Protein AF-V4KBK7-F1 (afdb_monomer_lite)

Sequence (128 aa):
MAEARELALSSRFVKVRSGKLEVWVYLGPREDHLLVAAGHPKEMGKAAEEPVYCSCEAFQLRFISEERSLACKHVHALRLVLRGLATHTEVELKDPGQLAEIINEVIDIGRSVTLRKVLSGLVNDSPS

Structure (mmCIF, N/CA/C/O backbone):
data_AF-V4KBK7-F1
#
_entry.id   AF-V4KBK7-F1
#
loop_
_atom_site.group_PDB
_atom_site.id
_atom_site.type_symbol
_atom_site.label_atom_id
_atom_site.label_alt_id
_atom_site.label_comp_id
_atom_site.label_asym_id
_atom_site.label_entity_id
_atom_site.label_seq_id
_atom_site.pdbx_PDB_ins_code
_atom_site.Cartn_x
_atom_site.Cartn_y
_atom_site.Cartn_z
_atom_site.occupancy
_atom_site.B_iso_or_equiv
_atom_site.auth_seq_id
_atom_site.auth_comp_id
_atom_site.auth_asym_id
_atom_site.auth_atom_id
_atom_site.pdbx_PDB_model_num
ATOM 1 N N . MET A 1 1 ? 1.012 0.335 -19.488 1.00 62.12 1 MET A N 1
ATOM 2 C CA . MET A 1 1 ? 0.272 1.599 -19.241 1.00 62.12 1 MET A CA 1
ATOM 3 C C . MET A 1 1 ? -1.234 1.386 -19.113 1.00 62.12 1 MET A C 1
ATOM 5 O O . MET A 1 1 ? -1.788 1.891 -18.147 1.00 62.12 1 MET A O 1
ATOM 9 N N . ALA A 1 2 ? -1.887 0.633 -20.010 1.00 81.69 2 ALA A N 1
ATOM 10 C CA . ALA A 1 2 ? -3.326 0.338 -19.908 1.00 81.69 2 ALA A CA 1
ATOM 11 C C . ALA A 1 2 ? -3.716 -0.312 -18.563 1.00 81.69 2 ALA A C 1
ATOM 13 O O . ALA A 1 2 ? -4.575 0.215 -17.867 1.00 81.69 2 ALA A O 1
ATOM 14 N N . GLU A 1 3 ? -2.992 -1.353 -18.138 1.00 86.56 3 GLU A N 1
ATOM 15 C CA . GLU A 1 3 ? -3.241 -2.025 -16.851 1.00 86.56 3 GLU A CA 1
ATOM 16 C C . GLU A 1 3 ? -3.106 -1.091 -15.641 1.00 86.56 3 GLU A C 1
ATOM 18 O O . GLU A 1 3 ? -3.942 -1.098 -14.750 1.00 86.56 3 GLU A O 1
ATOM 23 N N . ALA A 1 4 ? -2.077 -0.239 -15.596 1.00 86.75 4 ALA A N 1
ATOM 24 C CA . ALA A 1 4 ? -1.892 0.693 -14.479 1.00 86.75 4 ALA A CA 1
ATOM 25 C C . ALA A 1 4 ? -3.053 1.696 -14.367 1.00 86.75 4 ALA A C 1
ATOM 27 O O . ALA A 1 4 ? -3.444 2.075 -13.266 1.00 86.75 4 ALA A O 1
ATOM 28 N N . ARG A 1 5 ? -3.623 2.108 -15.506 1.00 90.12 5 ARG A N 1
ATOM 29 C CA . ARG A 1 5 ? -4.799 2.978 -15.535 1.00 90.12 5 ARG A CA 1
ATOM 30 C C . ARG A 1 5 ? -6.040 2.255 -15.019 1.00 90.12 5 ARG A C 1
ATOM 32 O O . ARG A 1 5 ? -6.768 2.827 -14.219 1.00 90.12 5 ARG A O 1
ATOM 39 N N . GLU A 1 6 ? -6.258 1.014 -15.439 1.00 92.19 6 GLU A N 1
ATOM 40 C CA . GLU A 1 6 ? -7.350 0.179 -14.929 1.00 92.19 6 GLU A CA 1
ATOM 41 C C . GLU A 1 6 ? -7.235 -0.027 -13.413 1.00 92.19 6 GLU A C 1
ATOM 43 O O . GLU A 1 6 ? -8.198 0.175 -12.677 1.00 92.19 6 GLU A O 1
ATOM 48 N N . LEU A 1 7 ? -6.027 -0.330 -12.929 1.00 93.19 7 LEU A N 1
ATOM 49 C CA . LEU A 1 7 ? -5.747 -0.464 -11.502 1.00 93.19 7 LEU A CA 1
ATOM 50 C C . LEU A 1 7 ? -6.052 0.827 -10.738 1.00 93.19 7 LEU A C 1
ATOM 52 O O . LEU A 1 7 ? -6.692 0.764 -9.690 1.00 93.19 7 LEU A O 1
ATOM 56 N N . ALA A 1 8 ? -5.626 1.986 -11.244 1.00 92.19 8 ALA A N 1
ATOM 57 C CA . ALA A 1 8 ? -5.908 3.271 -10.606 1.00 92.19 8 ALA A CA 1
ATOM 58 C C . ALA A 1 8 ? -7.420 3.524 -10.494 1.00 92.19 8 ALA A C 1
ATOM 60 O O . ALA A 1 8 ? -7.904 3.915 -9.439 1.00 92.19 8 ALA A O 1
ATOM 61 N N . LEU A 1 9 ? -8.176 3.222 -11.553 1.00 92.75 9 LEU A N 1
ATOM 62 C CA . LEU A 1 9 ? -9.627 3.422 -11.609 1.00 92.75 9 LEU A CA 1
ATOM 63 C C . LEU A 1 9 ? -10.438 2.389 -10.811 1.00 92.75 9 LEU A C 1
ATOM 65 O O . LEU A 1 9 ? -11.649 2.536 -10.688 1.00 92.75 9 LEU A O 1
ATOM 69 N N . SER A 1 10 ? -9.799 1.359 -10.253 1.00 91.19 10 SER A N 1
ATOM 70 C CA . SER A 1 10 ? -10.492 0.316 -9.486 1.00 91.19 10 SER A CA 1
ATOM 71 C C . SER A 1 10 ? -10.952 0.751 -8.088 1.00 91.19 10 SER A C 1
ATOM 73 O O . SER A 1 10 ? -11.600 -0.040 -7.405 1.00 91.19 10 SER A O 1
ATOM 75 N N . SER A 1 11 ? -10.584 1.959 -7.637 1.00 87.19 11 SER A N 1
ATOM 76 C CA . SER A 1 11 ? -10.853 2.487 -6.285 1.00 87.19 11 SER A CA 1
ATOM 77 C C . SER A 1 11 ? -10.380 1.566 -5.147 1.00 87.19 11 SER A C 1
ATOM 79 O O . SER A 1 11 ? -10.917 1.583 -4.046 1.00 87.19 11 SER A O 1
ATOM 81 N N . ARG A 1 12 ? -9.353 0.745 -5.408 1.00 95.38 12 ARG A N 1
ATOM 82 C CA . ARG A 1 12 ? -8.759 -0.202 -4.444 1.00 95.38 12 ARG A CA 1
ATOM 83 C C . ARG A 1 12 ? -7.538 0.345 -3.717 1.00 95.38 12 ARG A C 1
ATOM 85 O O . ARG A 1 12 ? -6.942 -0.368 -2.917 1.00 95.38 12 ARG A O 1
ATOM 92 N N . PHE A 1 13 ? -7.138 1.574 -4.020 1.00 97.62 13 PHE A N 1
ATOM 93 C CA . PHE A 1 13 ? -6.092 2.258 -3.277 1.00 97.62 13 PHE A CA 1
ATOM 94 C C . PHE A 1 13 ? -6.687 2.861 -2.011 1.00 97.62 13 PHE A C 1
ATOM 96 O O . PHE A 1 13 ? -7.676 3.594 -2.066 1.00 97.62 13 PHE A O 1
ATOM 103 N N . VAL A 1 14 ? -6.068 2.541 -0.882 1.00 98.06 14 VAL A N 1
ATOM 104 C CA . VAL A 1 14 ? -6.447 3.037 0.434 1.00 98.06 14 VAL A CA 1
ATOM 105 C C . VAL A 1 14 ? -5.237 3.709 1.061 1.00 98.06 14 VAL A C 1
ATOM 107 O O . VAL A 1 14 ? -4.188 3.085 1.215 1.00 98.06 14 VAL A O 1
ATOM 110 N N . LYS A 1 15 ? -5.376 4.983 1.414 1.00 97.50 15 LYS A N 1
ATOM 111 C CA . LYS A 1 15 ? -4.391 5.726 2.199 1.00 97.50 15 LYS A CA 1
ATOM 112 C C . LYS A 1 15 ? -4.703 5.481 3.670 1.00 97.50 15 LYS A C 1
ATOM 114 O O . LYS A 1 15 ? -5.754 5.897 4.152 1.00 97.50 15 LYS A O 1
ATOM 119 N N . VAL A 1 16 ? -3.822 4.769 4.363 1.00 97.81 16 VAL A N 1
ATOM 120 C CA . VAL A 1 16 ? -3.980 4.439 5.781 1.00 97.81 16 VAL A CA 1
ATOM 121 C C . VAL A 1 16 ? -3.026 5.307 6.585 1.00 97.81 16 VAL A C 1
ATOM 123 O O . VAL A 1 16 ? -1.815 5.299 6.356 1.00 97.81 16 VAL A O 1
ATOM 126 N N . ARG A 1 17 ? -3.576 6.066 7.525 1.00 96.62 17 ARG A N 1
ATOM 127 C CA . ARG A 1 17 ? -2.839 7.007 8.362 1.00 96.62 17 ARG A CA 1
ATOM 128 C C . ARG A 1 17 ? -3.003 6.654 9.827 1.00 96.62 17 ARG A C 1
ATOM 130 O O . ARG A 1 17 ? -4.041 6.145 10.237 1.00 96.62 17 ARG A O 1
ATOM 137 N N . SER A 1 18 ? -1.972 6.928 10.611 1.00 95.31 18 SER A N 1
ATOM 138 C CA . SER A 1 18 ? -2.078 6.968 12.066 1.00 95.31 18 SER A CA 1
ATOM 139 C C . SER A 1 18 ? -1.159 8.058 12.596 1.00 95.31 18 SER A C 1
ATOM 141 O O . SER A 1 18 ? 0.067 7.908 12.673 1.00 95.31 18 SER A O 1
ATOM 143 N N . GLY A 1 19 ? -1.748 9.218 12.879 1.00 90.94 19 GLY A N 1
ATOM 144 C CA . GLY A 1 19 ? -1.005 10.408 13.270 1.00 90.94 19 GLY A CA 1
ATOM 145 C C . GLY A 1 19 ? -0.071 10.885 12.152 1.00 90.94 19 GLY A C 1
ATOM 146 O O . GLY A 1 19 ? -0.514 11.405 11.129 1.00 90.94 19 GLY A O 1
ATOM 147 N N . LYS A 1 20 ? 1.246 10.745 12.357 1.00 88.69 20 LYS A N 1
ATOM 148 C CA . LYS A 1 20 ? 2.269 11.138 11.364 1.00 88.69 20 LYS A CA 1
ATOM 149 C C . LYS A 1 20 ? 2.689 10.000 10.432 1.00 88.69 20 LYS A C 1
ATOM 151 O O . LYS A 1 20 ? 3.438 10.251 9.493 1.00 88.69 20 LYS A O 1
ATOM 156 N N . LEU A 1 21 ? 2.266 8.771 10.718 1.00 90.12 21 LEU A N 1
ATOM 157 C CA . LEU A 1 21 ? 2.576 7.612 9.893 1.00 90.12 21 LEU A CA 1
ATOM 158 C C . LEU A 1 21 ? 1.545 7.489 8.780 1.00 90.12 21 LEU A C 1
ATOM 160 O O . LEU A 1 21 ? 0.350 7.685 9.003 1.00 90.12 21 LEU A O 1
ATOM 164 N N . GLU A 1 22 ? 2.022 7.142 7.594 1.00 93.56 22 GLU A N 1
ATOM 165 C CA . GLU A 1 22 ? 1.200 6.950 6.413 1.00 93.56 22 GLU A CA 1
ATOM 166 C C . GLU A 1 22 ? 1.737 5.774 5.602 1.00 93.56 22 GLU A C 1
ATOM 168 O O . GLU A 1 22 ? 2.941 5.661 5.369 1.00 93.56 22 GLU A O 1
ATOM 173 N N . VAL A 1 23 ? 0.827 4.921 5.141 1.00 96.31 23 VAL A N 1
ATOM 174 C CA . VAL A 1 23 ? 1.110 3.895 4.142 1.00 96.31 23 VAL A CA 1
ATOM 175 C C . VAL A 1 23 ? -0.044 3.829 3.154 1.00 96.31 23 VAL A C 1
ATOM 177 O O . VAL A 1 23 ? -1.204 4.071 3.492 1.00 96.31 23 VAL A O 1
ATOM 180 N N . TRP A 1 24 ? 0.269 3.473 1.918 1.00 98.06 24 TRP A N 1
ATOM 181 C CA . TRP A 1 24 ? -0.735 3.176 0.912 1.00 98.06 24 TRP A CA 1
ATOM 182 C C . TRP A 1 24 ? -0.906 1.668 0.801 1.00 98.06 24 TRP A C 1
ATOM 184 O O . TRP A 1 24 ? 0.071 0.924 0.780 1.00 98.06 24 TRP A O 1
ATOM 194 N N . VAL A 1 25 ? -2.147 1.211 0.687 1.00 98.25 25 VAL A N 1
ATOM 195 C CA . VAL A 1 25 ? -2.469 -0.195 0.456 1.00 98.25 25 VAL A CA 1
ATOM 196 C C . VAL A 1 25 ? -3.279 -0.306 -0.824 1.00 98.25 25 VAL A C 1
ATOM 198 O O . VAL A 1 25 ? -4.324 0.325 -0.965 1.00 98.25 25 VAL A O 1
ATOM 201 N N . TYR A 1 26 ? -2.805 -1.112 -1.768 1.00 98.12 26 TYR A N 1
ATOM 202 C CA . TYR A 1 26 ? -3.629 -1.572 -2.877 1.00 98.12 26 TYR A CA 1
ATOM 203 C C . TYR A 1 26 ? -4.323 -2.872 -2.470 1.00 98.12 26 TYR A C 1
ATOM 205 O O . TYR A 1 26 ? -3.659 -3.883 -2.249 1.00 98.12 26 TYR A O 1
ATOM 213 N N . LEU A 1 27 ? -5.653 -2.846 -2.388 1.00 97.31 27 LEU A N 1
ATOM 214 C CA . LEU A 1 27 ? -6.477 -4.011 -2.077 1.00 97.31 27 LEU A CA 1
ATOM 215 C C . LEU A 1 27 ? -6.659 -4.888 -3.315 1.00 97.31 27 LEU A C 1
ATOM 217 O O . LEU A 1 27 ? -7.626 -4.741 -4.072 1.00 97.31 27 LEU A O 1
ATOM 221 N N . GLY A 1 28 ? -5.727 -5.801 -3.555 1.00 94.31 28 GLY A N 1
ATOM 222 C CA . GLY A 1 28 ? -5.792 -6.659 -4.725 1.00 94.31 28 GLY A CA 1
ATOM 223 C C . GLY A 1 28 ? -6.858 -7.757 -4.610 1.00 94.31 28 GLY A C 1
ATOM 224 O O . GLY A 1 28 ? -7.431 -8.017 -3.548 1.00 94.31 28 GLY A O 1
ATOM 225 N N . PRO A 1 29 ? -7.186 -8.405 -5.742 1.00 90.62 29 PRO A N 1
ATOM 226 C CA . PRO A 1 29 ? -8.152 -9.501 -5.768 1.00 90.62 29 PRO A CA 1
ATOM 227 C C . PRO A 1 29 ? -7.611 -10.793 -5.135 1.00 90.62 29 PRO A C 1
ATOM 229 O O . PRO A 1 29 ? -8.401 -11.622 -4.691 1.00 90.62 29 PRO A O 1
ATOM 232 N N . ARG A 1 30 ? -6.285 -10.973 -5.126 1.00 91.12 30 ARG A N 1
ATOM 233 C CA . ARG A 1 30 ? -5.600 -12.157 -4.584 1.00 91.12 30 ARG A CA 1
ATOM 234 C C . ARG A 1 30 ? -4.735 -11.790 -3.386 1.00 91.12 30 ARG A C 1
ATOM 236 O O . ARG A 1 30 ? -4.913 -12.373 -2.325 1.00 91.12 30 ARG A O 1
ATOM 243 N N . GLU A 1 31 ? -3.891 -10.781 -3.567 1.00 95.50 31 GLU A N 1
ATOM 244 C CA . GLU A 1 31 ? -2.973 -10.265 -2.556 1.00 95.50 31 GLU A CA 1
ATOM 245 C C . GLU A 1 31 ? -3.114 -8.750 -2.458 1.00 95.50 31 GLU A C 1
ATOM 247 O O . GLU A 1 31 ? -3.365 -8.076 -3.460 1.00 95.50 31 GLU A O 1
ATOM 252 N N . ASP A 1 32 ? -2.952 -8.226 -1.253 1.00 97.94 32 ASP A N 1
ATOM 253 C CA . ASP A 1 32 ? -2.824 -6.802 -1.004 1.00 97.94 32 ASP A CA 1
ATOM 254 C C . ASP A 1 32 ? -1.349 -6.393 -1.163 1.00 97.94 32 ASP A C 1
ATOM 256 O O . ASP A 1 32 ? -0.429 -7.202 -1.020 1.00 97.94 32 ASP A O 1
ATOM 260 N N . HIS A 1 33 ? -1.100 -5.123 -1.478 1.00 98.06 33 HIS A N 1
ATOM 261 C CA . HIS A 1 33 ? 0.261 -4.615 -1.643 1.00 98.06 33 HIS A CA 1
ATOM 262 C C . HIS A 1 33 ? 0.453 -3.315 -0.877 1.00 98.06 33 HIS A C 1
ATOM 264 O O . HIS A 1 33 ? -0.338 -2.384 -1.031 1.00 98.06 33 HIS A O 1
ATOM 270 N N . LEU A 1 34 ? 1.534 -3.240 -0.101 1.00 98.12 34 LEU A N 1
ATOM 271 C CA . LEU A 1 34 ? 1.971 -2.011 0.547 1.00 98.12 34 LEU A CA 1
ATOM 272 C C . LEU A 1 34 ? 2.699 -1.140 -0.467 1.00 98.12 34 LEU A C 1
ATOM 274 O O . LEU A 1 34 ? 3.501 -1.628 -1.267 1.00 98.12 34 LEU A O 1
ATOM 278 N N . LEU A 1 35 ? 2.444 0.157 -0.410 1.00 97.44 35 LEU A N 1
ATOM 279 C CA . LEU A 1 35 ? 3.159 1.175 -1.153 1.00 97.44 35 LEU A CA 1
ATOM 280 C C . LEU A 1 35 ? 3.557 2.301 -0.204 1.00 97.44 35 LEU A C 1
ATOM 282 O O . LEU A 1 35 ? 2.824 2.651 0.720 1.00 97.44 35 LEU A O 1
ATOM 286 N N . VAL A 1 36 ? 4.717 2.890 -0.469 1.00 95.12 36 VAL A N 1
ATOM 287 C CA . VAL A 1 36 ? 5.181 4.088 0.235 1.00 95.12 36 VAL A CA 1
ATOM 288 C C . VAL A 1 36 ? 5.335 5.195 -0.789 1.00 95.12 36 VAL A C 1
ATOM 290 O O . VAL A 1 36 ? 5.955 4.994 -1.838 1.00 95.12 36 VAL A O 1
ATOM 293 N N . ALA A 1 37 ? 4.766 6.354 -0.477 1.00 92.06 37 ALA A N 1
ATOM 294 C CA . ALA A 1 37 ? 4.986 7.585 -1.211 1.00 92.06 37 ALA A CA 1
ATOM 295 C C . ALA A 1 37 ? 5.890 8.504 -0.386 1.00 92.06 37 ALA A C 1
ATOM 297 O O . ALA A 1 37 ? 5.785 8.554 0.837 1.00 92.06 37 ALA A O 1
ATOM 298 N N . ALA A 1 38 ? 6.805 9.199 -1.052 1.00 86.50 38 ALA A N 1
ATOM 299 C CA . ALA A 1 38 ? 7.686 10.167 -0.419 1.00 86.50 38 ALA A CA 1
ATOM 300 C C . ALA A 1 38 ? 7.640 11.485 -1.192 1.00 86.50 38 ALA A C 1
ATOM 302 O O . ALA A 1 38 ? 7.536 11.502 -2.420 1.00 86.50 38 ALA A O 1
ATOM 303 N N . GLY A 1 39 ? 7.721 12.601 -0.469 1.00 77.00 39 GLY A N 1
ATOM 304 C CA . GLY A 1 39 ? 7.847 13.917 -1.086 1.00 77.00 39 GLY A CA 1
ATOM 305 C C . GLY A 1 39 ? 9.220 14.083 -1.736 1.00 77.00 39 GLY A C 1
ATOM 306 O O . GLY A 1 39 ? 10.245 13.786 -1.119 1.00 77.00 39 GLY A O 1
ATOM 307 N N . HIS A 1 40 ? 9.260 14.591 -2.968 1.00 59.19 40 HIS A N 1
ATOM 308 C CA . HIS A 1 40 ? 10.523 14.992 -3.582 1.00 59.19 40 HIS A CA 1
ATOM 309 C C . HIS A 1 40 ? 11.028 16.319 -2.979 1.00 59.19 40 HIS A C 1
ATOM 311 O O . HIS A 1 40 ? 10.288 17.303 -2.973 1.00 59.19 40 HIS A O 1
ATOM 317 N N . PRO A 1 41 ? 12.302 16.412 -2.542 1.00 53.00 41 PRO A N 1
ATOM 318 C CA . PRO A 1 41 ? 12.868 17.646 -1.981 1.00 53.00 41 PRO A CA 1
ATOM 319 C C . PRO A 1 41 ? 13.043 18.812 -2.970 1.00 53.00 41 PRO A C 1
ATOM 321 O O . PRO A 1 41 ? 13.477 19.888 -2.564 1.00 53.00 41 PRO A O 1
ATOM 324 N N . LYS A 1 42 ? 12.782 18.625 -4.268 1.00 51.06 42 LYS A N 1
ATOM 325 C CA . LYS A 1 42 ? 13.049 19.629 -5.306 1.00 51.06 42 LYS A CA 1
ATOM 326 C C . LYS A 1 42 ? 11.811 19.872 -6.157 1.00 51.06 42 LYS A C 1
ATOM 328 O O . LYS A 1 42 ? 11.592 19.169 -7.130 1.00 51.06 42 LYS A O 1
ATOM 333 N N . GLU A 1 43 ? 11.022 20.861 -5.759 1.00 45.28 43 GLU A N 1
ATOM 334 C CA . GLU A 1 43 ? 10.771 22.082 -6.536 1.00 45.28 43 GLU A CA 1
ATOM 335 C C . GLU A 1 43 ? 9.765 22.959 -5.776 1.00 45.28 43 GLU A C 1
ATOM 337 O O . GLU A 1 43 ? 8.725 22.503 -5.298 1.00 45.28 43 GLU A O 1
ATOM 342 N N . MET A 1 44 ? 10.124 24.234 -5.610 1.00 43.88 44 MET A N 1
ATOM 343 C CA . MET A 1 44 ? 9.272 25.271 -5.032 1.00 43.88 44 MET A CA 1
ATOM 344 C C . MET A 1 44 ? 7.941 25.315 -5.793 1.00 43.88 44 MET A C 1
ATOM 346 O O . MET A 1 44 ? 7.897 25.751 -6.938 1.00 43.88 44 MET A O 1
ATOM 350 N N . GLY A 1 45 ? 6.855 24.874 -5.155 1.00 48.47 45 GLY A N 1
ATOM 351 C CA . GLY A 1 45 ? 5.500 25.093 -5.667 1.00 48.47 45 GLY A CA 1
ATOM 352 C C . GLY A 1 45 ? 4.460 24.098 -5.168 1.00 48.47 45 GLY A C 1
ATOM 353 O O . GLY A 1 45 ? 3.409 24.520 -4.698 1.00 48.47 45 GLY A O 1
ATOM 354 N N . LYS A 1 46 ? 4.751 22.794 -5.215 1.00 46.34 46 LYS A N 1
ATOM 355 C CA . LYS A 1 46 ? 3.940 21.712 -4.629 1.00 46.34 46 LYS A CA 1
ATOM 356 C C . LYS A 1 46 ? 4.861 20.520 -4.396 1.00 46.34 46 LYS A C 1
ATOM 358 O O . LYS A 1 46 ? 5.403 19.994 -5.361 1.00 46.34 46 LYS A O 1
ATOM 363 N N . ALA A 1 47 ? 5.033 20.081 -3.151 1.00 52.28 47 ALA A N 1
ATOM 364 C CA . ALA A 1 47 ? 5.652 18.786 -2.890 1.00 52.28 47 ALA A CA 1
ATOM 365 C C . ALA A 1 47 ? 4.726 17.706 -3.473 1.00 52.28 47 ALA A C 1
ATOM 367 O O . ALA A 1 47 ? 3.729 17.343 -2.856 1.00 52.28 47 ALA A O 1
ATOM 368 N N . ALA A 1 48 ? 4.990 17.273 -4.705 1.00 68.12 48 ALA A N 1
ATOM 369 C CA . ALA A 1 48 ? 4.297 16.138 -5.287 1.00 68.12 48 ALA A CA 1
ATOM 370 C C . ALA A 1 48 ? 4.876 14.880 -4.634 1.00 68.12 48 ALA A C 1
ATOM 372 O O . ALA A 1 48 ? 6.065 14.585 -4.780 1.00 68.12 48 ALA A O 1
ATOM 373 N N . GLU A 1 49 ? 4.054 14.188 -3.851 1.00 85.00 49 GLU A N 1
ATOM 374 C CA . GLU A 1 49 ? 4.368 12.840 -3.393 1.00 85.00 49 GLU A CA 1
ATOM 375 C C . GLU A 1 49 ? 4.548 11.934 -4.616 1.00 85.00 49 GLU A C 1
ATOM 377 O O . GLU A 1 49 ? 3.743 11.960 -5.550 1.00 85.00 49 GLU A O 1
ATOM 382 N N . GLU A 1 50 ? 5.602 11.125 -4.615 1.00 89.94 50 GLU A N 1
ATOM 383 C CA . GLU A 1 50 ? 5.832 10.102 -5.632 1.00 89.94 50 GLU A CA 1
ATOM 384 C C . GLU A 1 50 ? 5.972 8.734 -4.952 1.00 89.94 50 GLU A C 1
ATOM 386 O O . GLU A 1 50 ? 6.605 8.631 -3.896 1.00 89.94 50 GLU A O 1
ATOM 391 N N . PRO A 1 51 ? 5.406 7.655 -5.524 1.00 92.44 51 PRO A N 1
ATOM 392 C CA . PRO A 1 51 ? 5.584 6.316 -4.985 1.00 92.44 51 PRO A CA 1
ATOM 393 C C . PRO A 1 51 ? 7.034 5.873 -5.159 1.00 92.44 51 PRO A C 1
ATOM 395 O O . PRO A 1 51 ? 7.543 5.806 -6.282 1.00 92.44 51 PRO A O 1
ATOM 398 N N . VAL A 1 52 ? 7.676 5.539 -4.045 1.00 92.06 52 VAL A N 1
ATOM 399 C CA . VAL A 1 52 ? 9.083 5.122 -3.988 1.00 92.06 52 VAL A CA 1
ATOM 400 C C . VAL A 1 52 ? 9.246 3.631 -3.717 1.00 92.06 52 VAL A C 1
ATOM 402 O O . VAL A 1 52 ? 10.328 3.091 -3.918 1.00 92.06 52 VAL A O 1
ATOM 405 N N . TYR A 1 53 ? 8.181 2.953 -3.285 1.00 95.06 53 TYR A N 1
ATOM 406 C CA . TYR A 1 53 ? 8.214 1.535 -2.944 1.00 95.06 53 TYR A CA 1
ATOM 407 C C . TYR A 1 53 ? 6.881 0.846 -3.235 1.00 95.06 53 TYR A C 1
ATOM 409 O O . TYR A 1 53 ? 5.812 1.448 -3.094 1.00 95.06 53 TYR A O 1
ATOM 417 N N . CYS A 1 54 ? 6.951 -0.439 -3.586 1.00 96.81 54 CYS A N 1
ATOM 418 C CA . CYS A 1 54 ? 5.820 -1.358 -3.550 1.00 96.81 54 CYS A CA 1
ATOM 419 C C . CYS A 1 54 ? 6.274 -2.753 -3.098 1.00 96.81 54 CYS A C 1
ATOM 421 O O . CYS A 1 54 ? 7.306 -3.243 -3.553 1.00 96.81 54 CYS A O 1
ATOM 423 N N . SER A 1 55 ? 5.483 -3.421 -2.257 1.00 96.94 55 SER A N 1
ATOM 424 C CA . SER A 1 55 ? 5.801 -4.764 -1.756 1.00 96.94 55 SER A CA 1
ATOM 425 C C . SER A 1 55 ? 5.599 -5.886 -2.779 1.00 96.94 55 SER A C 1
ATOM 427 O O . SER A 1 55 ? 5.991 -7.016 -2.517 1.00 96.94 55 SER A O 1
ATOM 429 N N . CYS A 1 56 ? 5.010 -5.615 -3.951 1.00 96.19 56 CYS A N 1
ATOM 430 C CA . CYS A 1 56 ? 4.773 -6.665 -4.943 1.00 96.19 56 CYS A CA 1
ATOM 431 C C . CYS A 1 56 ? 6.091 -7.241 -5.489 1.00 96.19 56 CYS A C 1
ATOM 433 O O . CYS A 1 56 ? 7.049 -6.497 -5.723 1.00 96.19 56 CYS A O 1
ATOM 435 N N . GLU A 1 57 ? 6.095 -8.537 -5.797 1.00 94.00 57 GLU A N 1
ATOM 436 C CA . GLU A 1 57 ? 7.259 -9.278 -6.301 1.00 94.00 57 GLU A CA 1
ATOM 437 C C . GLU A 1 57 ? 7.961 -8.573 -7.472 1.00 94.00 57 GLU A C 1
ATOM 439 O O . GLU A 1 57 ? 9.174 -8.381 -7.456 1.00 94.00 57 GLU A O 1
ATOM 444 N N . ALA A 1 58 ? 7.196 -8.088 -8.455 1.00 93.62 58 ALA A N 1
ATOM 445 C CA . ALA A 1 58 ? 7.750 -7.403 -9.623 1.00 93.62 58 ALA A CA 1
ATOM 446 C C . ALA A 1 58 ? 8.557 -6.141 -9.268 1.00 93.62 58 ALA A C 1
ATOM 448 O O . ALA A 1 58 ? 9.478 -5.784 -9.994 1.00 93.62 58 ALA A O 1
ATOM 449 N N . PHE A 1 59 ? 8.209 -5.443 -8.183 1.00 95.31 59 PHE A N 1
ATOM 450 C CA . PHE A 1 59 ? 9.001 -4.315 -7.692 1.00 95.31 59 PHE A CA 1
ATOM 451 C C . PHE A 1 59 ? 10.234 -4.810 -6.929 1.00 95.31 59 PHE A C 1
ATOM 453 O O . PHE A 1 59 ? 11.330 -4.314 -7.171 1.00 95.31 59 PHE A O 1
ATOM 460 N N . GLN A 1 60 ? 10.064 -5.808 -6.054 1.00 93.25 60 GLN A N 1
ATOM 461 C CA . GLN A 1 60 ? 11.152 -6.377 -5.251 1.00 93.25 60 GLN A CA 1
ATOM 462 C C . GLN A 1 60 ? 12.273 -6.953 -6.124 1.00 93.25 60 GLN A C 1
ATOM 464 O O . GLN A 1 60 ? 13.441 -6.665 -5.884 1.00 93.25 60 GLN A O 1
ATOM 469 N N . LEU A 1 61 ? 11.935 -7.689 -7.187 1.00 92.81 61 LEU A N 1
ATOM 470 C CA . LEU A 1 61 ? 12.920 -8.244 -8.119 1.00 92.81 61 LEU A CA 1
ATOM 471 C C . LEU A 1 61 ? 13.749 -7.151 -8.799 1.00 92.81 61 LEU A C 1
ATOM 473 O O . LEU A 1 61 ? 14.970 -7.268 -8.871 1.00 92.81 61 LEU A O 1
ATOM 477 N N . ARG A 1 62 ? 13.109 -6.065 -9.250 1.00 93.00 62 ARG A N 1
ATOM 478 C CA . ARG A 1 62 ? 13.805 -4.917 -9.858 1.00 93.00 62 ARG A CA 1
ATOM 479 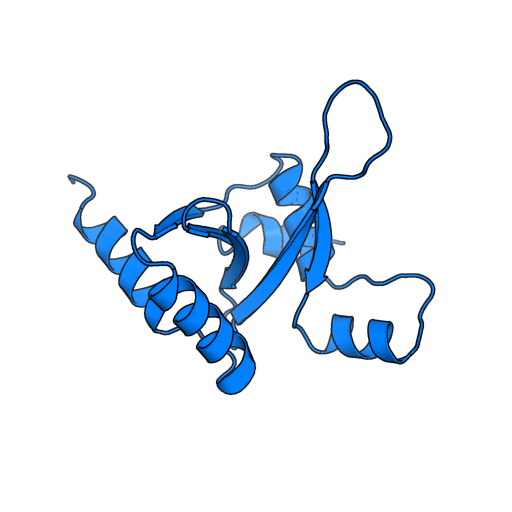C C . ARG A 1 62 ? 14.684 -4.182 -8.852 1.00 93.00 62 ARG A C 1
ATOM 481 O O . ARG A 1 62 ? 15.770 -3.744 -9.210 1.00 93.00 62 ARG A O 1
ATOM 488 N N . PHE A 1 63 ? 14.214 -4.067 -7.609 1.00 89.44 63 PHE A N 1
ATOM 489 C CA . PHE A 1 63 ? 14.963 -3.465 -6.508 1.00 89.44 63 PHE A CA 1
ATOM 490 C C . PHE A 1 63 ? 16.234 -4.253 -6.191 1.00 89.44 63 PHE A C 1
ATOM 492 O O . PHE A 1 63 ? 17.316 -3.679 -6.171 1.00 89.44 63 PHE A O 1
ATOM 499 N N . ILE A 1 64 ? 16.110 -5.570 -6.021 1.00 90.00 64 ILE A N 1
ATOM 500 C 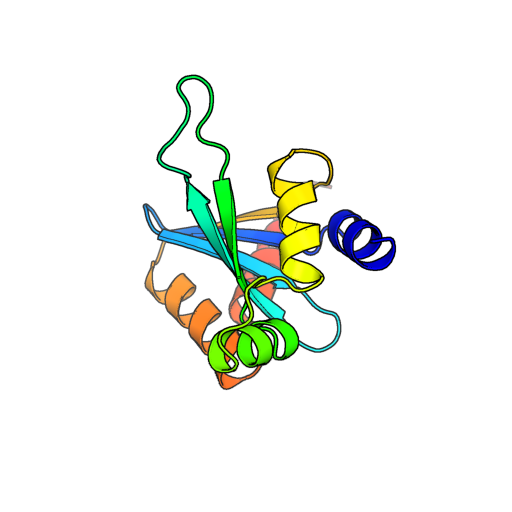CA . ILE A 1 64 ? 17.237 -6.467 -5.732 1.00 90.00 64 ILE A CA 1
ATOM 501 C C . ILE A 1 64 ? 18.204 -6.551 -6.919 1.00 90.00 64 ILE A C 1
ATOM 503 O O . ILE A 1 64 ? 19.409 -6.653 -6.722 1.00 90.00 64 ILE A O 1
ATOM 507 N N . SER A 1 65 ? 17.690 -6.477 -8.148 1.00 90.38 65 SER A N 1
ATOM 508 C CA . SER A 1 65 ? 18.508 -6.511 -9.369 1.00 90.38 65 SER A CA 1
ATOM 509 C C . SER A 1 65 ? 19.170 -5.169 -9.702 1.00 90.38 65 SER A C 1
ATOM 511 O O . SER A 1 65 ? 19.739 -5.035 -10.783 1.00 90.38 65 SER A O 1
ATOM 513 N N . GLU A 1 66 ? 19.057 -4.171 -8.817 1.00 86.69 66 GLU A N 1
ATOM 514 C CA . GLU A 1 66 ? 19.587 -2.814 -9.002 1.00 86.69 66 GLU A CA 1
ATOM 515 C C . GLU A 1 66 ? 19.196 -2.200 -10.357 1.00 86.69 66 GLU A C 1
ATOM 517 O O . GLU A 1 66 ? 19.961 -1.473 -11.000 1.00 86.69 66 GLU A O 1
ATOM 522 N N . GLU A 1 67 ? 17.978 -2.495 -10.824 1.00 85.31 67 GLU A N 1
ATOM 523 C CA . GLU A 1 67 ? 17.515 -1.945 -12.086 1.00 85.31 67 GLU A CA 1
ATOM 524 C C . GLU A 1 67 ? 17.454 -0.420 -12.007 1.00 85.31 67 GLU A C 1
ATOM 526 O O . GLU A 1 67 ? 16.948 0.175 -11.053 1.00 85.31 67 GLU A O 1
ATOM 531 N N . ARG A 1 68 ? 17.870 0.233 -13.096 1.00 76.94 68 ARG A N 1
ATOM 532 C CA . ARG A 1 68 ? 17.821 1.695 -13.224 1.00 76.94 68 ARG A CA 1
ATOM 533 C C . ARG A 1 68 ? 16.410 2.271 -13.020 1.00 76.94 68 ARG A C 1
ATOM 535 O O . ARG A 1 68 ? 16.277 3.456 -12.720 1.00 76.94 68 ARG A O 1
ATOM 542 N N . SER A 1 69 ? 15.359 1.471 -13.219 1.00 79.44 69 SER A N 1
ATOM 543 C CA . SER A 1 69 ? 13.968 1.883 -13.032 1.00 79.44 69 SER A CA 1
ATOM 544 C C . SER A 1 69 ? 13.230 0.956 -12.069 1.00 79.44 69 SER A C 1
ATOM 546 O O . SER A 1 69 ? 12.858 -0.165 -12.410 1.00 79.44 69 SER A O 1
ATOM 548 N N . LEU A 1 70 ? 12.951 1.477 -10.876 1.00 83.19 70 LEU A N 1
ATOM 549 C CA . LEU A 1 70 ? 12.135 0.810 -9.869 1.00 83.19 70 LEU A CA 1
ATOM 550 C C . LEU A 1 70 ? 10.664 1.148 -10.104 1.00 83.19 70 LEU A C 1
ATOM 552 O O . LEU A 1 70 ? 10.142 2.157 -9.626 1.00 83.19 70 LEU A O 1
ATOM 556 N N . ALA A 1 71 ? 9.996 0.328 -10.910 1.00 87.19 71 ALA A N 1
ATOM 557 C CA . ALA A 1 71 ? 8.592 0.533 -11.221 1.00 87.19 71 ALA A CA 1
ATOM 558 C C . ALA A 1 71 ? 7.834 -0.785 -11.385 1.00 87.19 71 ALA A C 1
ATOM 560 O O . ALA A 1 71 ? 8.288 -1.728 -12.027 1.00 87.19 71 ALA A O 1
ATOM 561 N N . CYS A 1 72 ? 6.620 -0.812 -10.843 1.00 94.94 72 CYS A N 1
ATOM 562 C CA . CYS A 1 72 ? 5.627 -1.846 -11.096 1.00 94.94 72 CYS A CA 1
ATOM 563 C C . CYS A 1 72 ? 4.297 -1.190 -11.492 1.00 94.94 72 CYS A C 1
ATOM 565 O O . CYS A 1 72 ? 4.118 0.028 -11.366 1.00 94.94 72 CYS A O 1
ATOM 567 N N . LYS A 1 73 ? 3.327 -1.992 -11.941 1.00 95.00 73 LYS A N 1
ATOM 568 C CA . LYS A 1 73 ? 1.994 -1.482 -12.298 1.00 95.00 73 LYS A CA 1
ATOM 569 C C . LYS A 1 73 ? 1.299 -0.748 -11.142 1.00 95.00 73 LYS A C 1
ATOM 571 O O . LYS A 1 73 ? 0.626 0.243 -11.402 1.00 95.00 73 LYS A O 1
ATOM 576 N N . HIS A 1 74 ? 1.514 -1.169 -9.892 1.00 96.88 74 HIS A N 1
ATOM 577 C CA . HIS A 1 74 ? 0.930 -0.529 -8.707 1.00 96.88 74 HIS A CA 1
ATOM 578 C C . HIS A 1 74 ? 1.551 0.845 -8.427 1.00 96.88 74 HIS A C 1
ATOM 580 O O . HIS A 1 74 ? 0.820 1.789 -8.161 1.00 96.88 74 HIS A O 1
ATOM 586 N N . VAL A 1 75 ? 2.873 0.988 -8.577 1.00 95.75 75 VAL A N 1
ATOM 587 C CA . VAL A 1 75 ? 3.568 2.287 -8.500 1.00 95.75 75 VAL A CA 1
ATOM 588 C C . VAL A 1 75 ? 3.037 3.243 -9.567 1.00 95.75 75 VAL A C 1
ATOM 590 O O . VAL A 1 75 ? 2.701 4.385 -9.269 1.00 95.75 75 VAL A O 1
ATOM 593 N N . HIS A 1 76 ? 2.902 2.781 -10.813 1.00 94.81 76 HIS A N 1
ATOM 594 C CA . HIS A 1 76 ? 2.331 3.609 -11.876 1.00 94.81 76 HIS A CA 1
ATOM 595 C C . HIS A 1 76 ? 0.872 3.988 -11.612 1.00 94.81 76 HIS A C 1
ATOM 597 O O . HIS A 1 76 ? 0.492 5.125 -11.877 1.00 94.81 76 HIS A O 1
ATOM 603 N N . ALA A 1 77 ? 0.067 3.065 -11.091 1.00 96.19 77 ALA A N 1
ATOM 604 C CA . ALA A 1 77 ? -1.318 3.331 -10.735 1.00 96.19 77 ALA A CA 1
ATOM 605 C C . ALA A 1 77 ? -1.424 4.348 -9.586 1.00 96.19 77 ALA A C 1
ATOM 607 O O . ALA A 1 77 ? -2.166 5.320 -9.707 1.00 96.19 77 ALA A O 1
ATOM 608 N N . LEU A 1 78 ? -0.621 4.200 -8.526 1.00 95.88 78 LEU A N 1
ATOM 609 C CA . LEU A 1 78 ? -0.600 5.142 -7.407 1.00 95.88 78 LEU A CA 1
ATOM 610 C C . LEU A 1 78 ? -0.150 6.542 -7.848 1.00 95.88 78 LEU A C 1
ATOM 612 O O . LEU A 1 78 ? -0.718 7.523 -7.388 1.00 95.88 78 LEU A O 1
ATOM 616 N N . ARG A 1 79 ? 0.773 6.671 -8.814 1.00 94.25 79 ARG A N 1
ATOM 617 C CA . ARG A 1 79 ? 1.089 7.984 -9.417 1.00 94.25 79 ARG A CA 1
ATOM 618 C C . ARG A 1 79 ? -0.133 8.666 -10.028 1.00 94.25 79 ARG A C 1
ATOM 620 O O . ARG A 1 79 ? -0.245 9.884 -9.956 1.00 94.25 79 ARG A O 1
ATOM 627 N N . LEU A 1 80 ? -1.031 7.911 -10.662 1.00 94.00 80 LEU A N 1
ATOM 628 C CA . LEU A 1 80 ? -2.260 8.477 -11.228 1.00 94.00 80 LEU A CA 1
ATOM 629 C C . LEU A 1 80 ? -3.210 8.940 -10.117 1.00 94.00 80 LEU A C 1
ATOM 631 O O . LEU A 1 80 ? -3.768 10.029 -10.222 1.00 94.00 80 LEU A O 1
ATOM 635 N N . VAL A 1 81 ? -3.335 8.154 -9.044 1.00 94.88 81 VAL A N 1
ATOM 636 C CA . VAL A 1 81 ? -4.119 8.510 -7.849 1.00 94.88 81 VAL A CA 1
ATOM 637 C C . VAL A 1 81 ? -3.572 9.787 -7.198 1.00 94.88 81 VAL A C 1
ATOM 639 O O . VAL A 1 81 ? -4.315 10.749 -7.038 1.00 94.88 81 VAL A O 1
ATOM 642 N N . LEU A 1 82 ? -2.264 9.862 -6.928 1.00 93.00 82 LEU A N 1
ATOM 643 C CA . LEU A 1 82 ? -1.612 11.032 -6.313 1.00 93.00 82 LEU A CA 1
ATOM 644 C C . LEU A 1 82 ? -1.728 12.309 -7.163 1.00 93.00 82 LEU A C 1
ATOM 646 O O . LEU A 1 82 ? -1.725 13.418 -6.635 1.00 93.00 82 LEU A O 1
ATOM 650 N N . ARG A 1 83 ? -1.875 12.170 -8.486 1.00 91.81 83 ARG A N 1
ATOM 651 C CA . ARG A 1 83 ? -2.132 13.288 -9.413 1.00 91.81 83 ARG A CA 1
ATOM 652 C C . ARG A 1 83 ? -3.607 13.700 -9.485 1.00 91.81 83 ARG A C 1
ATOM 654 O O . ARG A 1 83 ? -3.940 14.572 -10.283 1.00 91.81 83 ARG A O 1
ATOM 661 N N . GLY A 1 84 ? -4.485 13.078 -8.698 1.00 91.12 84 GLY A N 1
ATOM 662 C CA . GLY A 1 84 ? -5.924 13.346 -8.696 1.00 91.12 84 GLY A CA 1
ATOM 663 C C . GLY A 1 84 ? -6.656 12.809 -9.927 1.00 91.12 84 GLY A C 1
ATOM 664 O O . GLY A 1 84 ? -7.749 13.272 -10.239 1.00 91.12 84 GLY A O 1
ATOM 665 N N . LEU A 1 85 ? -6.064 11.857 -10.655 1.00 91.50 85 LEU A N 1
ATOM 666 C CA . LEU A 1 85 ? -6.662 11.272 -11.863 1.00 91.50 85 LEU A CA 1
ATOM 667 C C . LEU A 1 85 ? -7.525 10.034 -11.572 1.00 91.50 85 LEU A C 1
ATOM 669 O O . LEU A 1 85 ? -8.124 9.479 -12.493 1.00 91.50 85 LEU A O 1
ATOM 673 N N . ALA A 1 86 ? -7.567 9.584 -10.320 1.00 92.69 86 ALA A N 1
ATOM 674 C CA . ALA A 1 86 ? -8.391 8.481 -9.847 1.00 92.69 86 ALA A CA 1
ATOM 675 C C . ALA A 1 86 ? -8.738 8.676 -8.364 1.00 92.69 86 ALA A C 1
ATOM 677 O O . ALA A 1 86 ? -8.027 9.383 -7.651 1.00 92.69 86 ALA A O 1
ATOM 678 N N . THR A 1 87 ? -9.827 8.054 -7.912 1.00 92.75 87 THR A N 1
ATOM 679 C CA . THR A 1 87 ? -10.279 8.122 -6.517 1.00 92.75 87 THR A CA 1
ATOM 680 C C . THR A 1 87 ? -9.586 7.079 -5.642 1.00 92.75 87 THR A C 1
ATOM 682 O O . THR A 1 87 ? -9.194 6.005 -6.106 1.00 92.75 87 THR A O 1
ATOM 685 N N . HIS A 1 88 ? -9.488 7.380 -4.352 1.00 95.25 88 HIS A N 1
ATOM 686 C CA . HIS A 1 88 ? -9.005 6.477 -3.312 1.00 95.25 88 HIS A CA 1
ATOM 687 C C . HIS A 1 88 ? -9.834 6.646 -2.041 1.00 95.25 88 HIS A C 1
ATOM 689 O O . HIS A 1 88 ? -10.570 7.621 -1.886 1.00 95.25 88 HIS A O 1
ATOM 695 N N . THR A 1 89 ? -9.712 5.686 -1.132 1.00 96.06 89 THR A N 1
ATOM 696 C CA . THR A 1 89 ? -10.282 5.785 0.216 1.00 96.06 89 THR A CA 1
ATOM 697 C C . THR A 1 89 ? -9.204 6.242 1.189 1.00 96.06 89 THR A C 1
ATOM 699 O O . THR A 1 89 ? -8.056 5.814 1.084 1.00 96.06 89 THR A O 1
ATOM 702 N N . 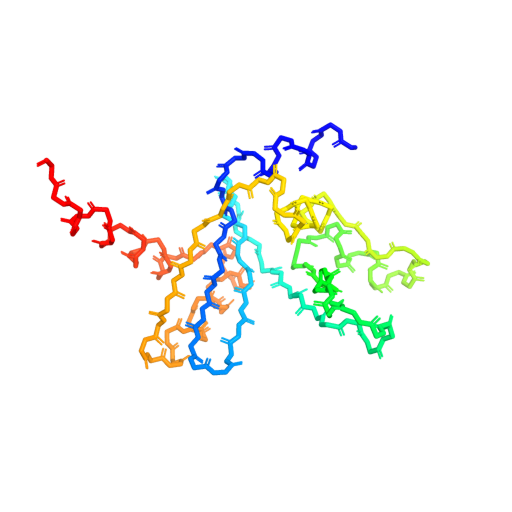GLU A 1 90 ? -9.562 7.081 2.157 1.00 95.62 90 GLU A N 1
ATOM 703 C CA . GLU A 1 90 ? -8.676 7.451 3.262 1.00 95.62 90 GLU A CA 1
ATOM 704 C C . GLU A 1 90 ? -9.204 6.881 4.575 1.00 95.62 90 GLU A C 1
ATOM 706 O O . GLU A 1 90 ? -10.407 6.900 4.836 1.00 95.62 90 GLU A O 1
ATOM 711 N N . VAL A 1 91 ? -8.294 6.362 5.395 1.00 96.38 91 VAL A N 1
ATOM 712 C CA . VAL A 1 91 ? -8.585 5.789 6.709 1.00 96.38 91 VAL A CA 1
ATOM 713 C C . VAL A 1 91 ? -7.607 6.377 7.717 1.00 96.38 91 VAL A C 1
ATOM 715 O O . VAL A 1 91 ? -6.398 6.226 7.560 1.00 96.38 91 VAL A O 1
ATOM 718 N N . GLU A 1 92 ? -8.129 7.002 8.771 1.00 96.12 92 GLU A N 1
ATOM 719 C CA . GLU A 1 92 ? -7.344 7.453 9.924 1.00 96.12 92 GLU A CA 1
ATOM 720 C C . GLU A 1 92 ? -7.560 6.485 11.095 1.00 96.12 92 GLU A C 1
ATOM 722 O O . GLU A 1 92 ? -8.672 6.328 11.605 1.00 96.12 92 GLU A O 1
ATOM 727 N N . LEU A 1 93 ? -6.485 5.827 11.519 1.00 95.69 93 LEU A N 1
ATOM 728 C CA . LEU A 1 93 ? -6.452 4.896 12.638 1.00 95.69 93 LEU A CA 1
ATOM 729 C C . LEU A 1 93 ? -6.021 5.630 13.907 1.00 95.69 93 LEU A C 1
ATOM 731 O O . LEU A 1 93 ? -4.973 6.277 13.946 1.00 95.69 93 LEU A O 1
ATOM 735 N N . LYS A 1 94 ? -6.807 5.471 14.975 1.00 92.19 94 LYS A N 1
ATOM 736 C CA . LYS A 1 94 ? -6.505 6.060 16.290 1.00 92.19 94 LYS A CA 1
ATOM 737 C C . LYS A 1 94 ? -5.297 5.411 16.967 1.00 92.19 94 LYS A C 1
ATOM 739 O O . LYS A 1 94 ? -4.589 6.091 17.702 1.00 92.19 94 LYS A O 1
ATOM 744 N N . ASP A 1 95 ? -5.094 4.116 16.742 1.00 90.69 95 ASP A N 1
ATOM 745 C CA . ASP A 1 95 ? -4.023 3.336 17.354 1.00 90.69 95 ASP A CA 1
ATOM 746 C C . ASP A 1 95 ? -2.948 2.966 16.311 1.00 90.69 95 ASP A C 1
ATOM 748 O O . ASP A 1 95 ? -3.246 2.221 15.371 1.00 90.69 95 ASP A O 1
ATOM 752 N N . PRO A 1 96 ? -1.692 3.427 16.476 1.00 92.00 96 PRO A N 1
ATOM 753 C CA . PRO A 1 96 ? -0.572 3.018 15.630 1.00 92.00 96 PRO A CA 1
ATOM 754 C C . PRO A 1 96 ? -0.328 1.502 15.614 1.00 92.00 96 PRO A C 1
ATOM 756 O O . PRO A 1 96 ? 0.208 0.988 14.631 1.00 92.00 96 PRO A O 1
ATOM 759 N N . GLY A 1 97 ? -0.735 0.777 16.664 1.00 94.81 97 GLY A N 1
ATOM 760 C CA . GLY A 1 97 ? -0.672 -0.684 16.715 1.00 94.81 97 GLY A CA 1
ATOM 761 C C . GLY A 1 97 ? -1.474 -1.348 15.594 1.00 94.81 97 GLY A C 1
ATOM 762 O O . GLY A 1 97 ? -0.987 -2.288 14.969 1.00 94.81 97 GLY A O 1
ATOM 763 N N . GLN A 1 98 ? -2.640 -0.795 15.246 1.00 95.75 98 GLN A N 1
ATOM 764 C CA . GLN A 1 98 ? -3.461 -1.293 14.136 1.00 95.75 98 GLN A CA 1
ATOM 765 C C . GLN A 1 98 ? -2.787 -1.083 12.776 1.00 95.75 98 GLN A C 1
ATOM 767 O O . GLN A 1 98 ? -2.909 -1.920 11.885 1.00 95.75 98 GLN A O 1
ATOM 772 N N . LEU A 1 99 ? -2.058 0.025 12.600 1.00 96.88 99 LEU A N 1
ATOM 773 C CA . LEU A 1 99 ? -1.296 0.262 11.374 1.00 96.88 99 LEU A CA 1
ATOM 774 C C . LEU A 1 99 ? -0.172 -0.773 11.218 1.00 96.88 99 LEU A C 1
ATOM 776 O O . LEU A 1 99 ? 0.020 -1.307 10.127 1.00 96.88 99 LEU A O 1
ATOM 780 N N . ALA A 1 100 ? 0.542 -1.076 12.305 1.00 96.25 100 ALA A N 1
ATOM 781 C CA . ALA A 1 100 ? 1.569 -2.114 12.309 1.00 96.25 100 ALA A CA 1
ATOM 782 C C . ALA A 1 100 ? 0.979 -3.504 12.013 1.00 96.25 100 ALA A C 1
ATOM 784 O O . ALA A 1 100 ? 1.556 -4.253 11.229 1.00 96.25 100 ALA A O 1
ATOM 785 N N . GLU A 1 101 ? -0.189 -3.824 12.575 1.00 97.19 101 GLU A N 1
ATOM 786 C CA . GLU A 1 101 ? -0.911 -5.069 12.289 1.00 97.19 101 GLU A CA 1
ATOM 787 C C . GLU A 1 101 ? -1.270 -5.185 10.802 1.00 97.19 101 GLU A C 1
ATOM 789 O O . GLU A 1 101 ? -0.956 -6.196 10.182 1.00 97.19 101 GLU A O 1
ATOM 794 N N . ILE A 1 102 ? -1.820 -4.128 10.193 1.00 97.88 102 ILE A N 1
ATOM 795 C CA . ILE A 1 102 ? -2.110 -4.095 8.749 1.00 97.88 102 ILE A CA 1
ATOM 796 C C . ILE A 1 102 ? -0.841 -4.340 7.927 1.00 97.88 102 ILE A C 1
ATOM 798 O O . ILE A 1 102 ? -0.863 -5.134 6.990 1.00 97.88 102 ILE A O 1
ATOM 802 N N . ILE A 1 103 ? 0.263 -3.668 8.262 1.00 97.56 103 ILE A N 1
ATOM 803 C CA . ILE A 1 103 ? 1.541 -3.832 7.556 1.00 97.56 103 ILE A CA 1
ATOM 804 C C . ILE A 1 103 ? 2.017 -5.287 7.638 1.00 97.56 103 ILE A C 1
ATOM 806 O O . ILE A 1 103 ? 2.330 -5.878 6.603 1.00 97.56 103 ILE A O 1
ATOM 810 N N . ASN A 1 104 ? 2.019 -5.874 8.836 1.00 97.69 104 ASN A N 1
ATOM 811 C CA . ASN A 1 104 ? 2.460 -7.252 9.050 1.00 97.69 104 ASN A CA 1
ATOM 812 C C . ASN A 1 104 ? 1.550 -8.254 8.331 1.00 97.69 104 ASN A C 1
ATOM 814 O O . ASN A 1 104 ? 2.046 -9.143 7.655 1.00 97.69 104 ASN A O 1
ATOM 818 N N . GLU A 1 105 ? 0.227 -8.082 8.373 1.00 97.94 105 GLU A N 1
ATOM 819 C CA . GLU A 1 105 ? -0.703 -8.945 7.634 1.00 97.94 105 GLU A CA 1
ATOM 820 C C . GLU A 1 105 ? -0.437 -8.925 6.119 1.00 97.94 105 GLU A C 1
ATOM 822 O O . GLU A 1 105 ? -0.488 -9.965 5.458 1.00 97.94 105 GLU A O 1
ATOM 827 N N . VAL A 1 106 ? -0.143 -7.753 5.545 1.00 97.81 106 VAL A N 1
ATOM 828 C CA . VAL A 1 106 ? 0.176 -7.665 4.113 1.00 97.81 106 VAL A CA 1
ATOM 829 C C . VAL A 1 106 ? 1.528 -8.305 3.800 1.00 97.81 106 VAL A C 1
ATOM 831 O O . VAL A 1 106 ? 1.646 -8.957 2.768 1.00 97.81 106 VAL A O 1
ATOM 834 N N . ILE A 1 107 ? 2.541 -8.141 4.652 1.00 95.00 107 ILE A N 1
ATOM 835 C CA . ILE A 1 107 ? 3.879 -8.705 4.412 1.00 95.00 107 ILE A CA 1
ATOM 836 C C . ILE 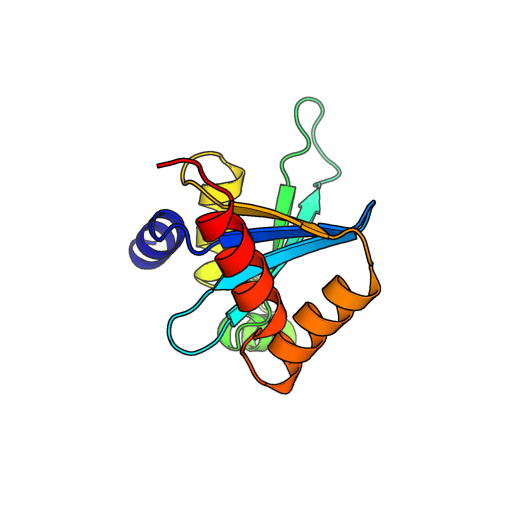A 1 107 ? 3.895 -10.223 4.626 1.00 95.00 107 ILE A C 1
ATOM 838 O O . ILE A 1 107 ? 4.399 -10.950 3.773 1.00 95.00 107 ILE A O 1
ATOM 842 N N . ASP A 1 108 ? 3.327 -10.699 5.732 1.00 94.81 108 ASP A N 1
ATOM 843 C CA . ASP A 1 108 ? 3.461 -12.088 6.178 1.00 94.81 108 ASP A CA 1
ATOM 844 C C . ASP A 1 108 ? 2.420 -13.012 5.535 1.00 94.81 108 ASP A C 1
ATOM 846 O O . ASP A 1 108 ? 2.699 -14.177 5.254 1.00 94.81 108 ASP A O 1
ATOM 850 N N . ILE A 1 109 ? 1.203 -12.503 5.312 1.00 93.81 109 ILE A N 1
ATOM 851 C CA . ILE A 1 109 ? 0.048 -13.291 4.844 1.00 93.81 109 ILE A CA 1
ATOM 852 C C . ILE A 1 109 ? -0.350 -12.886 3.415 1.00 93.81 109 ILE A C 1
ATOM 854 O O . ILE A 1 109 ? -1.113 -13.588 2.750 1.00 93.81 109 ILE A O 1
ATOM 858 N N . GLY A 1 110 ? 0.148 -11.750 2.919 1.00 94.81 110 GLY A N 1
ATOM 859 C CA . GLY A 1 110 ? -0.222 -11.213 1.611 1.00 94.81 110 GLY A CA 1
ATOM 860 C C . GLY A 1 110 ? -1.599 -10.550 1.591 1.00 94.81 110 GLY A C 1
ATOM 861 O O . GLY A 1 110 ? -2.080 -10.187 0.520 1.00 94.81 110 GLY A O 1
A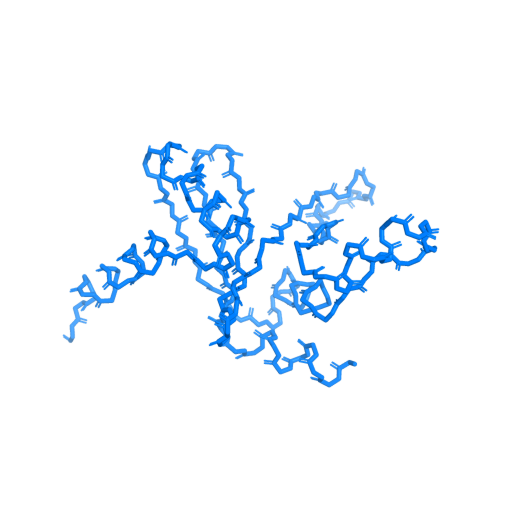TOM 862 N N . ARG A 1 111 ? -2.287 -10.406 2.734 1.00 96.31 111 ARG A N 1
ATOM 863 C CA . ARG A 1 111 ? -3.658 -9.875 2.778 1.00 96.31 111 ARG A CA 1
ATOM 864 C C . ARG A 1 111 ? -4.009 -9.301 4.142 1.00 96.31 111 ARG A C 1
ATOM 866 O O . ARG A 1 111 ? -3.911 -10.006 5.139 1.00 96.31 111 ARG A O 1
ATOM 873 N N . SER A 1 112 ? -4.530 -8.074 4.175 1.00 96.88 112 SER A N 1
ATOM 874 C CA . SER A 1 112 ? -4.953 -7.443 5.425 1.00 96.88 112 SER A CA 1
ATOM 875 C C . SER A 1 112 ? -6.421 -7.708 5.750 1.00 96.88 112 SER A C 1
ATOM 877 O O . SER A 1 112 ? -7.341 -7.205 5.094 1.00 96.88 112 SER A O 1
ATOM 879 N N . VAL A 1 113 ? -6.654 -8.491 6.803 1.00 95.69 113 VAL A N 1
ATOM 880 C CA . VAL A 1 113 ? -7.983 -8.703 7.389 1.00 95.69 113 VAL A CA 1
ATOM 881 C C . VAL A 1 113 ? -8.379 -7.487 8.220 1.00 95.69 113 VAL A C 1
ATOM 883 O O . VAL A 1 113 ? -9.534 -7.054 8.166 1.00 95.69 113 VAL A O 1
ATOM 886 N N . THR A 1 114 ? -7.424 -6.908 8.943 1.00 96.56 114 THR A N 1
ATOM 887 C CA . THR A 1 114 ? -7.634 -5.747 9.807 1.00 96.56 114 THR A CA 1
ATOM 888 C C . THR A 1 114 ? -8.113 -4.539 9.009 1.00 96.56 114 THR A C 1
ATOM 890 O O . THR A 1 114 ? -9.165 -3.979 9.326 1.00 96.56 114 THR A O 1
ATOM 893 N N . LEU A 1 115 ? -7.460 -4.204 7.891 1.00 96.88 115 LEU A N 1
ATOM 894 C CA . LEU A 1 115 ? -7.894 -3.098 7.035 1.00 96.88 115 LEU A CA 1
ATOM 895 C C . LEU A 1 115 ? -9.295 -3.333 6.452 1.00 96.88 115 LEU A C 1
ATOM 897 O O . LEU A 1 115 ? -10.118 -2.421 6.408 1.00 96.88 115 LEU A O 1
ATOM 901 N N . ARG A 1 116 ? -9.614 -4.566 6.045 1.00 95.94 116 ARG A N 1
ATOM 902 C CA . ARG A 1 116 ? -10.941 -4.904 5.500 1.00 95.94 116 ARG A CA 1
ATOM 903 C C . ARG A 1 116 ? -12.050 -4.774 6.545 1.00 95.94 116 ARG A C 1
ATOM 905 O O . ARG A 1 116 ? -13.140 -4.318 6.199 1.00 95.94 116 ARG A O 1
ATOM 912 N N . LYS A 1 117 ? -11.783 -5.126 7.808 1.00 95.06 117 LYS A N 1
ATOM 913 C CA . LYS A 1 117 ? -12.718 -4.897 8.923 1.00 95.06 117 LYS A CA 1
ATOM 914 C C . LYS A 1 117 ? -12.963 -3.405 9.141 1.00 95.06 117 LYS A C 1
ATOM 916 O O . LYS A 1 117 ? -14.120 -3.005 9.234 1.00 95.06 117 LYS A O 1
ATOM 921 N N . VAL A 1 118 ? -11.901 -2.594 9.147 1.00 94.69 118 VAL A N 1
ATOM 922 C CA . VAL A 1 118 ? -12.010 -1.132 9.284 1.00 94.69 118 VAL A CA 1
ATOM 923 C C . VAL A 1 118 ? -12.868 -0.544 8.163 1.00 94.69 118 VAL A C 1
ATOM 925 O O . VAL A 1 118 ? -13.829 0.168 8.433 1.00 94.69 118 VAL A O 1
ATOM 928 N N . LEU A 1 119 ? -12.590 -0.911 6.911 1.00 93.81 119 LEU A N 1
ATOM 929 C CA . LEU A 1 119 ? -13.351 -0.427 5.755 1.00 93.81 119 LEU A CA 1
ATOM 930 C C . LEU A 1 119 ? -14.819 -0.870 5.778 1.00 93.81 119 LEU A C 1
ATOM 932 O O . LEU A 1 119 ? -15.695 -0.093 5.415 1.00 93.81 119 LEU A O 1
ATOM 936 N N . SER A 1 120 ? -15.103 -2.095 6.226 1.00 90.25 120 SER A N 1
ATOM 937 C CA . SER A 1 120 ? -16.484 -2.587 6.343 1.00 90.25 120 SER A CA 1
ATOM 938 C C . SER A 1 120 ? -17.266 -1.840 7.428 1.00 90.25 120 SER A C 1
ATOM 940 O O . SER A 1 120 ? -18.456 -1.593 7.257 1.00 90.25 120 SER A O 1
ATOM 942 N N . GLY A 1 121 ? -16.601 -1.442 8.518 1.00 84.25 121 GLY A N 1
ATOM 943 C CA . GLY A 1 121 ? -17.193 -0.576 9.541 1.00 84.25 121 GLY A CA 1
ATOM 944 C C . GLY A 1 121 ? -17.634 0.776 8.975 1.00 84.25 121 GLY A C 1
ATOM 945 O O . GLY A 1 121 ? -18.751 1.204 9.231 1.00 84.25 121 GLY A O 1
ATOM 946 N N . LEU A 1 122 ? -16.816 1.386 8.110 1.00 73.19 122 LEU A N 1
ATOM 947 C CA . LEU A 1 122 ? -17.135 2.672 7.471 1.00 73.19 122 LEU A CA 1
ATOM 948 C C . LEU A 1 122 ? -18.362 2.607 6.547 1.00 73.19 122 LEU A C 1
ATOM 950 O O . LEU A 1 122 ? -19.116 3.574 6.447 1.00 73.19 122 LEU A O 1
ATOM 954 N N . VAL A 1 123 ? -18.580 1.471 5.877 1.00 62.53 123 VAL A N 1
ATOM 955 C CA . VAL A 1 123 ? -19.767 1.264 5.029 1.00 62.53 123 VAL A CA 1
ATOM 956 C C . VAL A 1 123 ? -21.044 1.219 5.873 1.00 62.53 123 VAL A C 1
ATOM 958 O O . VAL A 1 123 ? -22.069 1.740 5.445 1.00 62.53 123 VAL A O 1
ATOM 961 N N . ASN A 1 124 ? -20.979 0.651 7.080 1.00 59.19 124 ASN A N 1
ATOM 962 C CA . ASN A 1 124 ? -22.137 0.534 7.971 1.00 59.19 124 ASN A CA 1
ATOM 963 C C . ASN A 1 124 ? -22.498 1.849 8.687 1.00 59.19 124 ASN A C 1
ATOM 965 O O . ASN A 1 124 ? -23.635 1.994 9.126 1.00 59.19 124 ASN A O 1
ATOM 969 N N . ASP A 1 125 ? -21.567 2.801 8.773 1.00 54.88 125 ASP A N 1
ATOM 970 C CA . ASP A 1 125 ? -21.785 4.123 9.382 1.00 54.88 125 ASP A CA 1
ATOM 971 C C . ASP A 1 125 ? -22.285 5.184 8.378 1.00 54.88 125 ASP A C 1
ATOM 973 O O . ASP A 1 125 ? -22.518 6.338 8.742 1.0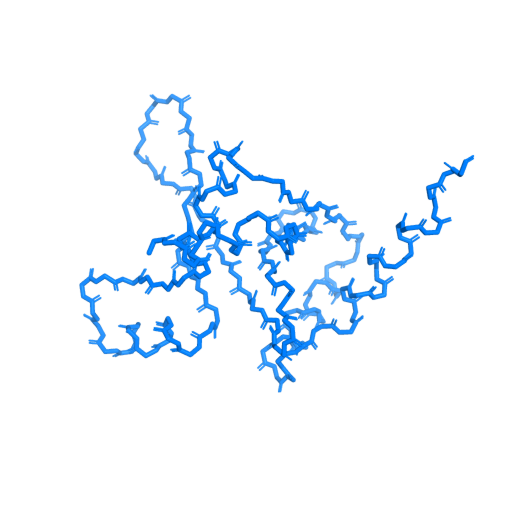0 54.88 125 ASP A O 1
ATOM 977 N N . SER A 1 126 ? -22.463 4.818 7.104 1.00 43.34 126 SER A N 1
ATOM 978 C CA . SER A 1 126 ? -23.015 5.713 6.082 1.00 43.34 126 SER A CA 1
ATOM 979 C C . SER A 1 126 ? -24.553 5.693 6.144 1.00 43.34 126 SER A C 1
ATOM 981 O O . SER A 1 126 ? -25.136 4.632 5.921 1.00 43.34 126 SER A O 1
ATOM 983 N N . PRO A 1 127 ? -25.241 6.816 6.442 1.00 46.81 127 PRO A N 1
ATOM 984 C CA . PRO A 1 127 ? -26.700 6.833 6.468 1.00 46.81 127 PRO A CA 1
ATOM 985 C C . PRO A 1 127 ? -27.244 6.601 5.052 1.00 46.81 127 PRO A C 1
ATOM 987 O O . PRO A 1 127 ? -26.844 7.287 4.110 1.00 46.81 127 PRO A O 1
ATOM 990 N N . SER A 1 128 ? -28.122 5.605 4.927 1.00 46.22 128 SER A N 1
ATOM 991 C CA . SER A 1 128 ? -28.893 5.278 3.719 1.00 46.22 128 SER A CA 1
ATOM 992 C C . SER A 1 128 ? -29.916 6.346 3.355 1.00 46.22 128 SER A C 1
ATOM 994 O O . SER A 1 128 ? -30.509 6.914 4.301 1.00 46.22 128 SER A O 1
#

Radius of gyration: 14.92 Å; chains: 1; bounding box: 48×39×37 Å

Foldseek 3Di:
DVLLQVQLAPQQWEWEAEPPDIWIWRQDPVFIKIWDWDFDPDDPDDRQTATPDIPDPVQVVCVVVVPPDRDDSPSSNVSCVSVVNYHYHYHYDHDVVLVVQQVCCCNPVRHGPSVVVRVVVVVVPDDD

pLDDT: mean 88.03, std 14.35, range [43.34, 98.25]

Secondary structure (DSSP, 8-state):
-HHHHHHHHTT-EEEEEETTEEEEEE--SS--EEEEEEE-S--TT---EEEEEE-SHHHHHHHHTT-S----HHHHHHHHHHTTSS--EEEE-S-HHHHHHHHHIIIIISS-HHHHHHHHHHHHTS--